Protein AF-A0A7R9TBQ2-F1 (afdb_monomer_lite)

Foldseek 3Di:
DDQKDKDDPDQQWIWIQGNVVRAIETFLDPQDDWQDFPPCVVVDTHDDPDNPSVVVLVVLLPHQAYEAADLTCSRLVLVVLLSNCVRNVPRYYDYDPNSVVSNVVND

Secondary structure (DSSP, 8-state):
--SEEEEEEETTEEEEEETTT--EEEES---SS-B-STT-TTT--B--SS--HHHHHHHHTT-SEEEES-SSTTTS-HHHHHHHHHHSTT--EEE-HHHHHHHHTT-

Organism: Micromonas pusilla (NCBI:txid38833)

InterPro domains:
  IPR036866 Ribonuclease Z/Hydroxyacylglutathione hydrolase-like [G3DSA:3.60.15.10] (4-107)
  IPR036866 Ribonuclease Z/Hydroxyacylglutathione hydrolase-like [SSF56281] (3-106)

Sequence (107 aa):
TGAMRYTYLGGNSWFAEMRVSNVRVLCDPWLVGDLTFFDMPALYVGRKALSESERWLDLARGADVILLSQGWEDHAHVPTLKALLKTIPDVPVVGSPAAADVARGLG

Radius of gyration: 13.57 Å; chains: 1; bounding box: 31×30×39 Å

pLDDT: mean 94.97, std 5.53, range [60.69, 98.69]

Structure (mmCIF, N/CA/C/O backbone):
data_AF-A0A7R9TBQ2-F1
#
_entry.id   AF-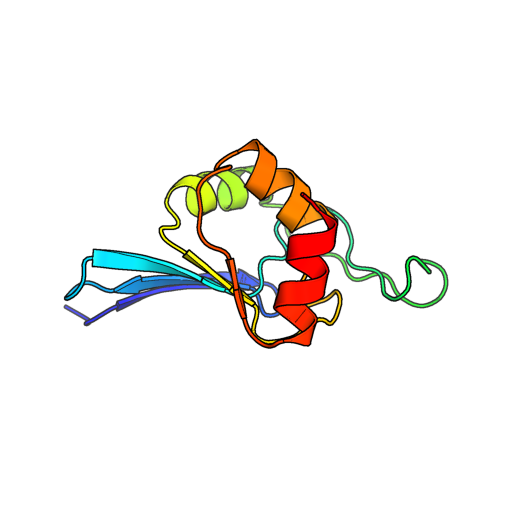A0A7R9TBQ2-F1
#
loop_
_atom_site.group_PDB
_atom_site.id
_atom_site.type_symbol
_atom_site.label_atom_id
_atom_site.label_alt_id
_atom_site.label_comp_id
_atom_site.label_asym_id
_atom_site.label_entity_id
_atom_site.label_seq_id
_atom_site.pdbx_PDB_ins_code
_atom_site.Cartn_x
_atom_site.Cartn_y
_atom_site.Cartn_z
_atom_site.occupancy
_atom_site.B_iso_or_equiv
_atom_site.auth_seq_id
_atom_site.auth_comp_id
_atom_site.auth_asym_id
_atom_site.auth_atom_id
_atom_site.pdbx_PDB_model_num
ATOM 1 N N . THR A 1 1 ? -9.366 15.869 21.784 1.00 60.69 1 THR A N 1
ATOM 2 C CA . THR A 1 1 ? -8.728 14.717 21.105 1.00 60.69 1 THR A CA 1
ATOM 3 C C . THR A 1 1 ? -9.335 14.587 19.714 1.00 60.69 1 THR A C 1
ATOM 5 O O . THR A 1 1 ? -10.529 14.810 19.582 1.00 60.69 1 THR A O 1
ATOM 8 N N . GLY A 1 2 ? -8.535 14.355 18.664 1.00 81.38 2 GLY A N 1
ATOM 9 C CA . GLY A 1 2 ? -9.023 14.337 17.270 1.00 81.38 2 GLY A CA 1
ATOM 10 C C . GLY A 1 2 ? -9.722 13.026 16.886 1.00 81.38 2 GLY A C 1
ATOM 11 O O . GLY A 1 2 ? -9.401 11.986 17.456 1.00 81.38 2 GLY A O 1
ATOM 12 N N . ALA A 1 3 ? -10.643 13.068 15.917 1.00 91.88 3 ALA A N 1
ATOM 13 C CA . ALA A 1 3 ? -11.452 11.921 15.469 1.00 91.88 3 ALA A CA 1
ATOM 14 C C . ALA A 1 3 ? -10.646 10.779 14.807 1.00 91.88 3 ALA A C 1
ATOM 16 O O . ALA A 1 3 ? -11.125 9.649 14.715 1.00 91.88 3 ALA A O 1
ATOM 17 N N . MET A 1 4 ? -9.415 11.061 14.377 1.00 95.44 4 MET A N 1
ATOM 18 C CA . MET A 1 4 ? -8.548 10.160 13.619 1.00 95.44 4 MET A CA 1
ATOM 19 C C . MET A 1 4 ? -7.091 10.318 14.079 1.00 95.44 4 MET A C 1
ATOM 21 O O . MET A 1 4 ? -6.676 11.417 14.456 1.00 95.44 4 MET A O 1
ATOM 25 N N . ARG A 1 5 ? -6.306 9.234 14.037 1.00 96.00 5 ARG A N 1
ATOM 26 C CA . ARG A 1 5 ? -4.833 9.294 14.002 1.00 96.00 5 ARG A CA 1
ATOM 27 C C . ARG A 1 5 ? -4.370 8.972 12.585 1.00 96.00 5 ARG A C 1
ATOM 29 O O . ARG A 1 5 ? -4.814 7.973 12.043 1.00 96.00 5 ARG A O 1
ATOM 36 N N . TYR A 1 6 ? -3.508 9.804 12.011 1.00 96.38 6 TYR A N 1
ATOM 37 C CA . TYR A 1 6 ? -2.981 9.643 10.655 1.00 96.38 6 TYR A CA 1
ATOM 38 C C . TYR A 1 6 ? -1.458 9.528 10.702 1.00 96.38 6 TYR A C 1
ATOM 40 O O . TYR A 1 6 ? -0.798 10.358 11.330 1.00 96.38 6 TYR A O 1
ATOM 48 N N . THR A 1 7 ? -0.916 8.524 10.022 1.00 96.00 7 THR A N 1
ATOM 49 C CA . THR A 1 7 ? 0.519 8.281 9.878 1.00 96.00 7 THR A CA 1
ATOM 50 C C . THR A 1 7 ? 0.865 8.310 8.395 1.00 96.00 7 THR A C 1
ATOM 52 O O . THR A 1 7 ? 0.402 7.466 7.630 1.00 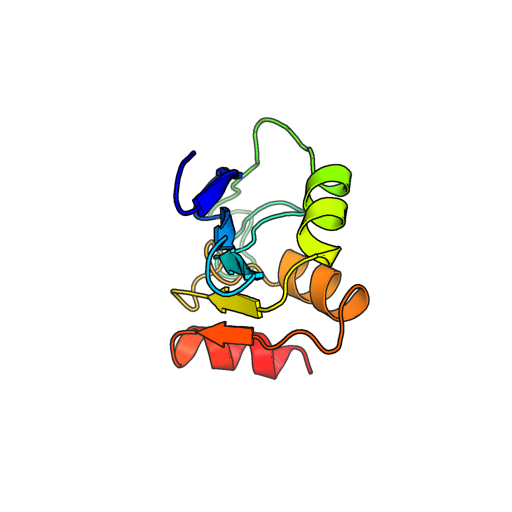96.00 7 THR A O 1
ATOM 55 N N . TYR A 1 8 ? 1.690 9.272 7.987 1.00 95.31 8 TYR A N 1
ATOM 56 C CA . TYR A 1 8 ? 2.219 9.332 6.627 1.00 95.31 8 TYR A CA 1
ATOM 57 C C . TYR A 1 8 ? 3.349 8.315 6.459 1.00 95.31 8 TYR A C 1
ATOM 59 O O . TYR A 1 8 ? 4.280 8.300 7.263 1.00 95.31 8 TYR A O 1
ATOM 67 N N . LEU A 1 9 ? 3.274 7.485 5.417 1.00 95.06 9 LEU A N 1
ATOM 68 C CA . LEU A 1 9 ? 4.259 6.436 5.140 1.00 95.06 9 LEU A CA 1
ATOM 69 C C . LEU A 1 9 ? 5.110 6.747 3.902 1.00 95.06 9 LEU A C 1
ATOM 71 O O . LEU A 1 9 ? 5.960 5.943 3.538 1.00 95.06 9 LEU A O 1
ATOM 75 N N . GLY A 1 10 ? 4.921 7.904 3.257 1.00 92.62 10 GLY A N 1
ATOM 76 C CA . GLY A 1 10 ? 5.673 8.329 2.072 1.00 92.62 10 GLY A CA 1
ATOM 77 C C . GLY A 1 10 ? 4.973 8.003 0.749 1.00 92.62 10 GLY A C 1
ATOM 78 O O . GLY A 1 10 ? 4.450 6.902 0.582 1.00 92.62 10 GLY A O 1
ATOM 79 N N . GLY A 1 11 ? 5.032 8.929 -0.213 1.00 93.00 11 GLY A N 1
ATOM 80 C CA . GLY A 1 11 ? 4.345 8.803 -1.503 1.00 93.00 11 GLY A CA 1
ATOM 81 C C . GLY A 1 11 ? 2.836 8.961 -1.329 1.00 93.00 11 GLY A C 1
ATOM 82 O O . GLY A 1 11 ? 2.392 9.865 -0.628 1.00 93.00 11 GLY A O 1
ATOM 83 N N . ASN A 1 12 ? 2.059 8.050 -1.910 1.00 96.25 12 ASN A N 1
ATOM 84 C CA . ASN A 1 12 ? 0.608 7.985 -1.703 1.00 96.25 12 ASN A CA 1
ATOM 85 C C . ASN A 1 12 ? 0.222 7.239 -0.410 1.00 96.25 12 ASN A C 1
ATOM 87 O O . ASN A 1 12 ? -0.943 7.236 -0.016 1.00 96.25 12 ASN A O 1
ATOM 91 N N . SER A 1 13 ? 1.194 6.623 0.273 1.00 97.25 13 SER A N 1
ATOM 92 C CA . SER A 1 13 ? 0.934 5.698 1.372 1.00 97.25 13 SER A CA 1
ATOM 93 C C . SER A 1 13 ? 0.636 6.390 2.699 1.00 97.25 13 SER A C 1
ATOM 95 O O . SER A 1 13 ? 1.410 7.229 3.180 1.00 97.25 13 SER A O 1
ATOM 97 N N . TRP A 1 14 ? -0.427 5.945 3.363 1.00 97.69 14 TRP A N 1
ATOM 98 C CA . TRP A 1 14 ? -0.757 6.368 4.722 1.00 97.69 14 TRP A CA 1
ATOM 99 C C . TRP A 1 14 ? -1.521 5.303 5.504 1.00 97.69 14 TRP A C 1
ATOM 101 O O . TRP A 1 14 ? -2.160 4.420 4.939 1.00 97.69 14 TRP A O 1
ATOM 111 N N . PHE A 1 15 ? -1.456 5.404 6.830 1.00 98.31 15 PHE A N 1
ATOM 112 C CA . PHE A 1 15 ? -2.211 4.574 7.763 1.00 98.31 15 PHE A CA 1
ATOM 113 C C . PHE A 1 15 ? -3.085 5.465 8.641 1.00 98.31 15 PHE A C 1
ATOM 115 O O . PHE A 1 15 ? -2.577 6.391 9.278 1.00 98.31 15 PHE A O 1
ATOM 122 N N . ALA A 1 16 ? -4.389 5.207 8.675 1.00 98.00 16 ALA A N 1
ATOM 123 C CA . ALA A 1 16 ? -5.330 5.978 9.476 1.00 98.00 16 ALA A CA 1
ATOM 124 C C . ALA A 1 16 ? -6.098 5.094 10.452 1.00 98.00 16 ALA A C 1
ATOM 126 O O . ALA A 1 16 ? -6.583 4.026 10.098 1.00 98.00 16 ALA A O 1
ATOM 127 N N . GLU A 1 17 ? -6.263 5.585 11.673 1.00 97.75 17 GLU A N 1
ATOM 128 C CA . GLU A 1 17 ? -6.993 4.905 12.736 1.00 97.75 17 GLU A CA 1
ATOM 129 C C . GLU A 1 17 ? -8.181 5.762 13.143 1.00 97.75 17 GLU A C 1
ATOM 131 O O . GLU A 1 17 ? -8.034 6.833 13.750 1.00 97.75 17 GLU A O 1
ATOM 136 N N . MET A 1 18 ? -9.364 5.284 12.774 1.00 96.62 18 MET A N 1
ATOM 137 C CA . MET A 1 18 ? -10.635 5.957 12.987 1.00 96.62 18 MET A CA 1
ATOM 138 C C . MET A 1 18 ? -11.107 5.675 14.412 1.00 96.62 18 MET A C 1
ATOM 140 O O . MET A 1 18 ? -11.437 4.541 14.746 1.00 96.62 18 MET A O 1
ATOM 144 N N . ARG A 1 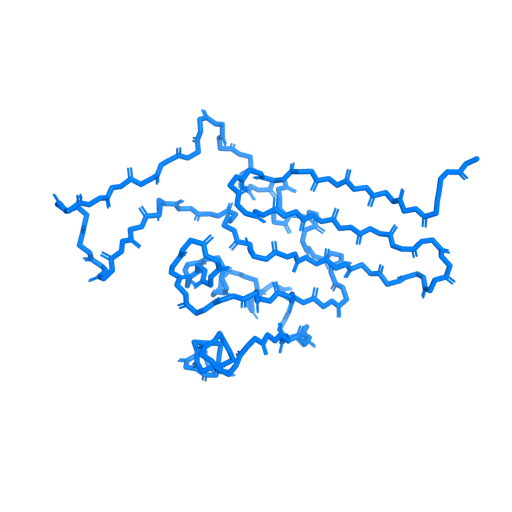19 ? -11.167 6.692 15.280 1.00 93.56 19 ARG A N 1
ATOM 145 C CA . ARG A 1 19 ? -11.451 6.469 16.713 1.00 93.56 19 ARG A CA 1
ATOM 146 C C . ARG A 1 19 ? -12.899 6.102 17.021 1.00 93.56 19 ARG A C 1
ATOM 148 O O . ARG A 1 19 ? -13.160 5.532 18.070 1.00 93.56 19 ARG A O 1
ATOM 155 N N . VAL A 1 20 ? -13.835 6.476 16.150 1.00 94.12 20 VAL A N 1
ATOM 156 C CA . VAL A 1 20 ? -15.271 6.235 16.368 1.00 94.12 20 VAL A CA 1
ATOM 157 C C . VAL A 1 20 ? -15.650 4.806 15.982 1.00 94.12 20 VAL A C 1
ATOM 159 O O . VAL A 1 20 ? -16.359 4.141 16.726 1.00 94.12 20 VAL A O 1
ATOM 162 N N . SER A 1 21 ? -15.167 4.326 14.834 1.00 95.00 21 SER A N 1
ATOM 163 C CA . SER A 1 21 ? -15.458 2.978 14.332 1.00 95.00 21 SER A CA 1
ATOM 164 C C . SER A 1 21 ? -14.419 1.933 14.739 1.00 95.00 21 SER A C 1
ATOM 166 O O . SER A 1 21 ? -14.667 0.746 14.562 1.00 95.00 21 SER A O 1
ATOM 168 N N . ASN A 1 22 ? -13.262 2.360 15.257 1.00 95.25 22 ASN A N 1
ATOM 169 C CA . ASN A 1 22 ? -12.072 1.536 15.493 1.00 95.25 22 ASN A CA 1
ATOM 170 C C . ASN A 1 22 ? -11.486 0.881 14.230 1.00 95.25 22 ASN A C 1
ATOM 172 O O . ASN A 1 22 ? -10.677 -0.031 14.345 1.00 95.25 22 ASN A O 1
ATOM 176 N N . VAL A 1 23 ? -11.855 1.358 13.037 1.00 97.69 23 VAL A N 1
ATOM 177 C CA . VAL A 1 23 ? -11.321 0.846 11.766 1.00 97.69 23 VAL A CA 1
ATOM 178 C C . VAL A 1 23 ? -9.947 1.447 11.485 1.00 97.69 23 VAL A C 1
ATOM 180 O O . VAL A 1 23 ? -9.755 2.665 11.576 1.00 97.69 23 VAL A O 1
ATOM 183 N N . ARG A 1 24 ? -9.006 0.589 11.094 1.00 98.44 24 ARG A N 1
ATOM 184 C CA . ARG A 1 24 ? -7.635 0.935 10.716 1.00 98.44 24 ARG A CA 1
ATOM 185 C C . ARG A 1 24 ? -7.443 0.706 9.221 1.00 98.44 24 ARG A C 1
ATOM 187 O O . ARG A 1 24 ? -7.524 -0.422 8.740 1.00 98.44 24 ARG A O 1
ATOM 194 N N . VAL A 1 25 ? -7.208 1.787 8.487 1.00 98.62 25 VAL A N 1
ATOM 195 C CA . VAL A 1 25 ? -7.107 1.796 7.023 1.00 98.62 25 VAL A CA 1
ATOM 196 C C . VAL A 1 25 ? -5.650 1.967 6.620 1.00 98.62 25 VAL A C 1
ATOM 198 O O . VAL A 1 25 ? -5.027 2.960 6.998 1.00 98.62 25 VAL A O 1
ATOM 201 N N . LEU A 1 26 ? -5.129 1.036 5.822 1.00 98.69 26 LEU A N 1
ATOM 202 C CA . LEU A 1 26 ? -3.856 1.187 5.121 1.00 98.69 26 LEU A CA 1
ATOM 203 C C . LEU A 1 26 ? -4.134 1.565 3.666 1.00 98.69 26 LEU A C 1
ATOM 205 O O . LEU A 1 26 ? -4.674 0.758 2.918 1.00 98.69 26 LEU A O 1
ATOM 209 N N . CYS A 1 27 ? -3.772 2.776 3.261 1.00 98.62 27 CYS A N 1
ATOM 210 C CA . CYS A 1 27 ? -4.030 3.278 1.916 1.00 98.62 27 CYS A CA 1
ATOM 211 C C . CYS A 1 27 ? -2.772 3.241 1.049 1.00 98.62 27 CYS A C 1
ATOM 213 O O . CYS A 1 27 ? -1.700 3.627 1.521 1.00 98.62 27 CYS A O 1
ATOM 215 N N . ASP A 1 28 ? -2.934 2.811 -0.206 1.00 98.56 28 ASP A N 1
ATOM 216 C CA . ASP A 1 28 ? -1.943 2.846 -1.290 1.00 98.56 28 ASP A CA 1
ATOM 217 C C . ASP A 1 28 ? -0.515 2.465 -0.845 1.00 98.56 28 ASP A C 1
ATOM 219 O O . ASP A 1 28 ? 0.407 3.287 -0.908 1.00 98.56 28 ASP A O 1
ATOM 223 N N . PRO A 1 29 ? -0.302 1.254 -0.294 1.00 97.62 29 PRO A N 1
ATOM 224 C CA . PRO A 1 29 ? 0.926 0.928 0.415 1.00 97.62 29 PRO A CA 1
ATOM 225 C C . PRO A 1 29 ? 2.112 0.651 -0.529 1.00 97.62 29 PRO A C 1
ATOM 227 O O . PRO A 1 29 ? 2.179 -0.369 -1.211 1.00 97.62 29 PRO A O 1
ATOM 230 N N . TRP A 1 30 ? 3.140 1.496 -0.456 1.00 97.12 30 TRP A N 1
ATOM 231 C CA . TRP A 1 30 ? 4.490 1.257 -0.972 1.00 97.12 30 TRP A CA 1
ATOM 232 C C . TRP A 1 30 ? 5.450 1.138 0.218 1.00 97.12 30 TRP A C 1
ATOM 234 O O . TRP A 1 30 ? 6.018 2.127 0.670 1.00 97.12 30 TRP A O 1
ATOM 244 N N . LEU A 1 31 ? 5.570 -0.053 0.812 1.00 95.75 31 LEU A N 1
ATOM 245 C CA . LEU A 1 31 ? 6.274 -0.236 2.095 1.00 95.75 31 LEU A CA 1
ATOM 246 C C . LEU A 1 31 ? 7.624 -0.938 1.960 1.00 95.75 31 LEU A C 1
ATOM 248 O O . LEU A 1 31 ? 8.417 -0.900 2.893 1.00 95.75 31 LEU A O 1
ATOM 252 N N . VAL A 1 32 ? 7.870 -1.590 0.827 1.00 95.44 32 VAL A N 1
ATOM 253 C CA . VAL A 1 32 ? 9.092 -2.349 0.553 1.00 95.44 32 VAL A CA 1
ATOM 254 C C . VAL A 1 32 ? 9.531 -2.114 -0.881 1.00 95.44 32 VAL A C 1
ATOM 256 O O . VAL A 1 32 ? 8.692 -1.862 -1.744 1.00 95.44 32 VAL A O 1
ATOM 259 N N . GLY A 1 33 ? 10.826 -2.295 -1.131 1.00 94.31 33 GLY A N 1
ATOM 260 C CA . GLY A 1 33 ? 11.395 -2.307 -2.476 1.00 94.31 33 GLY A CA 1
ATOM 261 C C . GLY A 1 33 ? 11.345 -0.962 -3.204 1.00 94.31 33 GLY A C 1
ATOM 262 O O . GLY A 1 33 ? 10.771 0.022 -2.733 1.00 94.31 33 GLY A O 1
ATOM 263 N N . ASP A 1 34 ? 11.974 -0.947 -4.372 1.00 95.69 34 ASP A N 1
ATOM 264 C CA . ASP A 1 34 ? 11.950 0.187 -5.288 1.00 95.69 34 ASP A CA 1
ATOM 265 C C . ASP A 1 34 ? 10.623 0.213 -6.060 1.00 95.69 34 ASP A C 1
ATOM 267 O O . ASP A 1 34 ? 10.082 -0.836 -6.409 1.00 95.69 34 ASP A O 1
ATOM 271 N N . LEU A 1 35 ? 10.133 1.413 -6.363 1.00 96.50 35 LEU A N 1
ATOM 272 C CA . LEU A 1 35 ? 8.989 1.614 -7.248 1.00 96.50 35 LEU A CA 1
ATOM 273 C C . LEU A 1 35 ? 9.477 1.660 -8.695 1.00 96.50 35 LEU A C 1
ATOM 275 O O . LEU A 1 35 ? 10.310 2.496 -9.045 1.00 96.50 35 LEU A O 1
ATOM 279 N N . THR A 1 36 ? 8.913 0.813 -9.546 1.00 97.44 36 THR A N 1
ATOM 280 C CA . THR A 1 36 ? 9.105 0.858 -11.000 1.00 97.44 36 THR A CA 1
ATOM 281 C C . THR A 1 36 ? 7.745 0.823 -11.687 1.00 97.44 36 THR A C 1
ATOM 283 O O . THR A 1 36 ? 6.772 0.349 -11.104 1.00 97.44 36 THR A O 1
ATOM 286 N N . PHE A 1 37 ? 7.679 1.329 -12.916 1.00 96.25 37 PHE A N 1
ATOM 287 C CA . PHE A 1 37 ? 6.490 1.236 -13.764 1.00 96.25 37 PHE A CA 1
ATOM 288 C C . PHE A 1 37 ? 6.750 0.237 -14.889 1.00 96.25 37 PHE A C 1
ATOM 290 O O . PHE A 1 37 ? 7.852 0.218 -15.446 1.00 96.25 37 PHE A O 1
ATOM 297 N N . PHE A 1 38 ? 5.752 -0.587 -15.215 1.00 95.00 38 PHE A N 1
ATOM 298 C CA . PHE A 1 38 ? 5.810 -1.621 -16.256 1.00 95.00 38 PHE A CA 1
ATOM 299 C C . PHE A 1 38 ? 6.942 -2.650 -16.086 1.00 95.00 38 PHE A C 1
ATOM 301 O O . PHE A 1 38 ? 7.358 -3.264 -17.067 1.00 95.00 38 PHE A O 1
ATOM 308 N N . ASP A 1 39 ? 7.469 -2.812 -14.867 1.00 92.25 39 ASP A N 1
ATOM 309 C CA . ASP A 1 39 ? 8.675 -3.608 -14.578 1.00 92.25 39 ASP A CA 1
ATOM 310 C C . ASP A 1 39 ? 9.914 -3.148 -15.387 1.00 92.25 39 ASP A C 1
ATOM 312 O O . ASP A 1 39 ? 10.789 -3.929 -15.757 1.00 92.25 39 ASP A O 1
ATOM 316 N N . MET A 1 40 ? 9.993 -1.844 -15.697 1.00 96.88 40 MET A N 1
ATOM 317 C CA . MET A 1 40 ? 11.075 -1.238 -16.480 1.00 96.88 40 MET A CA 1
ATOM 318 C C . MET A 1 40 ? 11.929 -0.287 -15.624 1.00 96.88 40 MET A C 1
ATOM 320 O O . MET A 1 40 ? 11.749 0.933 -15.684 1.00 96.88 40 MET A O 1
ATOM 324 N N . PRO A 1 41 ? 12.932 -0.782 -14.873 1.00 95.31 41 PRO A N 1
ATOM 325 C CA . PRO A 1 41 ? 13.803 0.077 -14.064 1.00 95.31 41 PRO A CA 1
ATOM 326 C C . PRO A 1 41 ? 14.643 1.055 -14.901 1.00 95.31 41 PRO A C 1
ATOM 328 O O . PRO A 1 41 ? 15.078 2.085 -14.398 1.00 95.31 41 PRO A O 1
ATOM 331 N N . ALA A 1 42 ? 14.865 0.772 -16.188 1.00 96.50 42 ALA A N 1
ATOM 332 C CA . ALA A 1 42 ? 15.531 1.709 -17.093 1.00 96.50 42 ALA A CA 1
ATOM 333 C C . ALA A 1 42 ? 14.687 2.965 -17.391 1.00 96.50 42 ALA A C 1
ATOM 335 O O . ALA A 1 42 ? 15.245 3.992 -17.769 1.00 96.50 42 ALA A O 1
ATOM 336 N N . LEU A 1 43 ? 13.360 2.885 -17.231 1.00 96.56 43 LEU A N 1
ATOM 337 C CA . LEU A 1 43 ? 12.439 3.999 -17.450 1.00 96.56 43 LEU A CA 1
ATOM 338 C C . LEU A 1 43 ? 12.328 4.879 -16.201 1.00 96.56 43 LEU A C 1
ATOM 340 O O . LEU A 1 43 ? 12.465 6.098 -16.283 1.00 96.56 43 LEU A O 1
ATOM 344 N N . TYR A 1 44 ? 12.059 4.264 -15.050 1.00 97.06 44 TYR A N 1
ATOM 345 C CA . TYR A 1 44 ? 11.864 4.975 -13.793 1.00 97.06 44 TYR A CA 1
ATOM 346 C C . TYR A 1 44 ? 12.179 4.076 -12.600 1.00 97.06 44 TYR A C 1
ATOM 348 O O . TYR A 1 44 ? 11.740 2.926 -12.551 1.00 97.06 44 TYR A O 1
ATOM 356 N N . VAL A 1 45 ? 12.877 4.640 -11.609 1.00 97.31 45 VAL A N 1
ATOM 357 C CA . VAL A 1 45 ? 13.040 4.024 -10.291 1.00 97.31 45 VAL A CA 1
ATOM 358 C C . VAL A 1 45 ? 12.789 5.056 -9.200 1.00 97.31 45 VAL A C 1
ATOM 360 O O . VAL A 1 45 ? 13.587 5.971 -8.992 1.00 97.31 45 VAL A O 1
ATOM 363 N N . GLY A 1 46 ? 11.689 4.881 -8.477 1.00 95.50 46 GLY A N 1
ATOM 364 C CA . GLY A 1 46 ? 11.399 5.599 -7.248 1.00 95.50 46 GLY A CA 1
ATOM 365 C C . GLY A 1 46 ? 12.046 4.888 -6.066 1.00 95.50 46 GLY A C 1
ATOM 366 O O . GLY A 1 46 ? 11.927 3.673 -5.921 1.00 95.50 46 GLY A O 1
ATOM 367 N N . ARG A 1 47 ? 12.706 5.649 -5.189 1.00 94.50 47 ARG A N 1
ATOM 368 C CA . ARG A 1 47 ? 13.257 5.144 -3.925 1.00 94.50 47 ARG A CA 1
ATOM 369 C C . ARG A 1 47 ? 12.823 6.030 -2.781 1.00 94.50 47 ARG A C 1
ATOM 371 O O . ARG A 1 47 ? 12.858 7.256 -2.891 1.00 94.50 47 ARG A O 1
ATOM 378 N N . LYS A 1 48 ? 12.452 5.418 -1.661 1.00 90.00 48 LYS A N 1
ATOM 379 C CA . LYS A 1 48 ? 12.192 6.170 -0.436 1.00 90.00 48 LYS A CA 1
ATOM 380 C C . LYS A 1 48 ? 13.521 6.595 0.179 1.00 90.00 48 LYS A C 1
ATOM 382 O O . LYS A 1 48 ? 14.430 5.785 0.323 1.00 90.00 48 LYS A O 1
ATOM 387 N N . ALA A 1 49 ? 13.625 7.879 0.525 1.00 84.06 49 ALA A N 1
ATOM 388 C CA . ALA A 1 49 ? 14.848 8.463 1.082 1.00 84.06 49 ALA A CA 1
ATOM 389 C C . ALA A 1 49 ? 15.265 7.808 2.411 1.00 84.06 49 ALA A C 1
ATOM 391 O O . ALA A 1 49 ? 16.449 7.747 2.727 1.00 84.06 49 ALA A O 1
ATOM 392 N N . LEU A 1 50 ? 14.289 7.301 3.167 1.00 79.00 50 LEU A N 1
ATOM 393 C CA . LEU A 1 50 ? 14.492 6.505 4.369 1.00 79.00 50 LEU A CA 1
ATOM 394 C C . LEU A 1 50 ? 13.816 5.149 4.167 1.00 79.00 50 LEU A C 1
ATOM 396 O O . LEU A 1 50 ? 12.627 5.089 3.844 1.00 79.00 50 LEU A O 1
ATOM 400 N N . SER A 1 51 ? 14.574 4.068 4.355 1.00 70.88 51 SER A N 1
ATOM 401 C CA . SER A 1 51 ? 14.015 2.717 4.395 1.00 70.88 51 SER A CA 1
ATOM 402 C C . SER A 1 51 ? 13.603 2.399 5.829 1.00 70.88 51 SER A C 1
ATOM 404 O O . SER A 1 51 ? 14.428 2.015 6.651 1.00 70.88 51 SER A O 1
ATOM 406 N N . GLU A 1 52 ? 12.317 2.567 6.126 1.00 85.12 52 GLU A N 1
ATOM 407 C CA . GLU A 1 52 ? 11.688 2.120 7.378 1.00 85.12 52 GLU A CA 1
ATOM 408 C C . GLU A 1 52 ? 10.786 0.899 7.134 1.00 85.12 52 GLU A C 1
ATOM 410 O O . GLU A 1 52 ? 9.785 0.692 7.818 1.00 85.12 52 GLU A O 1
ATOM 415 N N . SER A 1 53 ? 11.139 0.089 6.131 1.00 84.12 53 SER A N 1
ATOM 416 C CA . SER A 1 53 ? 10.295 -0.985 5.597 1.00 84.12 53 SER A CA 1
ATOM 417 C C . SER A 1 53 ? 9.805 -1.957 6.678 1.00 84.12 53 SER A C 1
ATOM 419 O O . SER A 1 53 ? 8.622 -2.280 6.725 1.00 84.12 53 SER A O 1
ATOM 421 N N . GLU A 1 54 ? 10.683 -2.380 7.595 1.00 88.31 54 GLU A N 1
ATOM 422 C CA . GLU A 1 54 ? 10.319 -3.284 8.697 1.00 88.31 54 GLU A CA 1
ATOM 423 C C . GLU A 1 54 ? 9.305 -2.649 9.656 1.00 88.31 54 GLU A C 1
ATOM 425 O O . GLU A 1 54 ? 8.288 -3.259 9.979 1.00 88.31 54 GLU A O 1
ATOM 430 N N . ARG A 1 55 ? 9.540 -1.393 10.056 1.00 92.75 55 ARG A N 1
ATOM 431 C CA . ARG A 1 55 ? 8.648 -0.635 10.942 1.00 92.75 55 ARG A CA 1
ATOM 432 C C . ARG A 1 55 ? 7.282 -0.404 10.299 1.00 92.75 55 ARG A C 1
ATOM 434 O O . ARG A 1 55 ? 6.259 -0.489 10.974 1.00 92.75 55 ARG A O 1
ATOM 441 N N . TRP A 1 56 ? 7.245 -0.083 9.008 1.00 93.62 56 TRP A N 1
ATOM 442 C CA . TRP A 1 56 ? 5.985 0.135 8.303 1.00 93.62 56 TRP A CA 1
ATOM 443 C C . TRP A 1 56 ? 5.212 -1.159 8.077 1.00 93.62 56 TRP A C 1
ATOM 445 O O . TRP A 1 56 ? 3.990 -1.150 8.209 1.00 93.62 56 TRP A O 1
ATOM 455 N N . LEU A 1 57 ? 5.897 -2.266 7.782 1.00 93.31 57 LEU A N 1
ATOM 456 C CA . LEU A 1 57 ? 5.261 -3.581 7.724 1.00 93.31 57 LEU A CA 1
ATOM 457 C C . LEU A 1 57 ? 4.696 -3.990 9.086 1.00 93.31 57 LEU A C 1
ATOM 459 O O . LEU A 1 57 ? 3.599 -4.536 9.132 1.00 93.31 57 LEU A O 1
ATOM 463 N N . ASP A 1 58 ? 5.400 -3.704 10.184 1.00 95.00 58 ASP A N 1
ATOM 464 C CA . ASP A 1 58 ? 4.896 -3.962 11.535 1.00 95.00 58 ASP A CA 1
ATOM 465 C C . ASP A 1 58 ? 3.620 -3.161 11.833 1.00 95.00 58 ASP A C 1
ATOM 467 O O . ASP A 1 58 ? 2.612 -3.736 12.239 1.00 95.00 58 ASP A O 1
ATOM 471 N N . LEU A 1 59 ? 3.602 -1.862 11.504 1.00 95.62 59 LEU A N 1
ATOM 472 C CA . LEU A 1 59 ? 2.390 -1.041 11.595 1.00 95.62 59 LEU A CA 1
ATOM 473 C C . LEU A 1 59 ? 1.249 -1.607 10.731 1.00 95.62 59 LEU A C 1
ATOM 475 O O . LEU A 1 59 ? 0.103 -1.679 11.179 1.00 95.62 59 LEU A O 1
ATOM 479 N N . ALA A 1 60 ? 1.561 -2.034 9.505 1.00 95.81 60 ALA A N 1
ATOM 480 C CA . ALA A 1 60 ? 0.588 -2.560 8.555 1.00 95.81 60 ALA A CA 1
ATOM 481 C C . ALA A 1 60 ? -0.092 -3.856 9.026 1.00 95.81 60 ALA A C 1
ATOM 483 O O . ALA A 1 60 ? -1.224 -4.105 8.621 1.00 95.81 60 ALA A O 1
ATOM 484 N N . ARG A 1 61 ? 0.522 -4.638 9.932 1.00 96.31 61 ARG A N 1
ATOM 485 C CA . ARG A 1 61 ? -0.114 -5.823 10.552 1.00 96.31 61 ARG A CA 1
ATOM 486 C C . ARG A 1 61 ? -1.410 -5.490 11.285 1.00 96.31 61 ARG A C 1
ATOM 488 O O . ARG A 1 61 ? -2.247 -6.365 11.472 1.00 96.31 61 ARG A O 1
ATOM 495 N N . GLY A 1 62 ? -1.560 -4.244 11.729 1.00 96.88 62 GLY A N 1
ATOM 496 C CA . GLY A 1 62 ? -2.763 -3.764 12.393 1.00 96.88 62 GLY A CA 1
ATOM 497 C C . GLY A 1 62 ? -3.861 -3.283 11.445 1.00 96.88 62 GLY A C 1
ATOM 498 O O . GLY A 1 62 ? -4.846 -2.753 11.945 1.00 96.88 62 GLY A O 1
ATOM 499 N N . ALA A 1 63 ? -3.698 -3.375 10.122 1.00 98.25 63 ALA A N 1
ATOM 500 C CA . ALA A 1 63 ? -4.713 -2.924 9.175 1.00 98.25 63 ALA A CA 1
ATOM 501 C C . ALA A 1 63 ? -5.951 -3.830 9.215 1.00 98.25 63 ALA A C 1
ATOM 503 O O . ALA A 1 63 ? -5.838 -5.050 9.128 1.00 98.25 63 ALA A O 1
ATOM 504 N N . ASP A 1 64 ? -7.131 -3.217 9.282 1.00 98.38 64 ASP A N 1
ATOM 505 C CA . ASP A 1 64 ? -8.409 -3.917 9.122 1.00 98.38 64 ASP A CA 1
ATOM 506 C C . ASP A 1 64 ? -8.842 -3.949 7.645 1.00 98.38 64 ASP A C 1
ATOM 508 O O . ASP A 1 64 ? -9.680 -4.757 7.257 1.00 98.38 64 ASP A O 1
ATOM 512 N N . VAL A 1 65 ? -8.287 -3.058 6.815 1.00 98.38 65 VAL A N 1
ATOM 513 C CA . VAL A 1 65 ? -8.530 -2.984 5.370 1.00 98.38 65 VAL A CA 1
ATOM 514 C C . VAL A 1 65 ? -7.342 -2.342 4.654 1.00 98.38 65 VAL A C 1
ATOM 516 O O . VAL A 1 65 ? -6.756 -1.369 5.144 1.00 98.38 65 VAL A O 1
ATOM 519 N N . ILE A 1 66 ?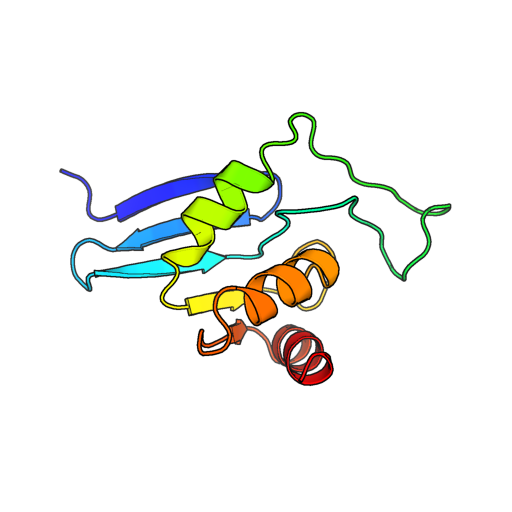 -7.018 -2.862 3.470 1.00 98.56 66 ILE A N 1
ATOM 520 C CA . ILE A 1 66 ? -6.129 -2.203 2.510 1.00 98.56 66 ILE A CA 1
ATOM 521 C C . ILE A 1 66 ? -7.000 -1.470 1.488 1.00 98.56 66 ILE A C 1
ATOM 523 O O . ILE A 1 66 ? -7.806 -2.091 0.797 1.00 98.56 66 ILE A O 1
ATOM 527 N N . LEU A 1 67 ? -6.840 -0.153 1.393 1.00 98.69 67 LEU A N 1
ATOM 528 C CA . LEU A 1 67 ? -7.515 0.697 0.419 1.00 98.69 67 LEU A CA 1
ATOM 529 C C . LEU A 1 67 ? -6.561 1.016 -0.735 1.00 98.69 67 LEU A C 1
ATOM 531 O O . LEU A 1 67 ? -5.508 1.604 -0.509 1.00 98.69 67 LEU A O 1
ATOM 535 N N . LEU A 1 68 ? -6.943 0.665 -1.961 1.00 98.69 68 LEU A N 1
ATOM 536 C CA . LEU A 1 68 ? -6.205 1.005 -3.175 1.00 98.69 68 LEU A CA 1
ATOM 537 C C . LEU A 1 68 ? -7.016 1.983 -4.025 1.00 98.69 68 LEU A C 1
ATOM 539 O O . LEU A 1 68 ? -8.045 1.628 -4.605 1.00 98.69 68 LEU A O 1
ATOM 543 N N . SER A 1 69 ? -6.572 3.231 -4.111 1.00 98.25 69 SER A N 1
ATOM 544 C CA . SER A 1 69 ? -7.283 4.256 -4.874 1.00 98.25 69 SER A CA 1
ATOM 545 C C . SER A 1 69 ? -7.194 4.003 -6.387 1.00 98.25 69 SER A C 1
ATOM 547 O O . SER A 1 69 ? -8.183 4.182 -7.103 1.00 98.25 69 SER A O 1
ATOM 549 N N . GLN A 1 70 ? -6.052 3.505 -6.879 1.00 98.12 70 GLN A N 1
ATOM 550 C CA . GLN A 1 70 ? -5.768 3.287 -8.304 1.00 98.12 70 GLN A CA 1
ATOM 551 C C . GLN A 1 70 ? -4.990 1.988 -8.555 1.00 98.12 70 GLN A C 1
ATOM 553 O O . GLN A 1 70 ? -4.360 1.447 -7.652 1.00 98.12 70 GLN A O 1
ATOM 558 N N . GLY A 1 71 ? -5.037 1.493 -9.797 1.00 97.88 71 GLY A N 1
ATOM 559 C CA . GLY A 1 71 ? -4.316 0.285 -10.229 1.00 97.88 71 GLY A CA 1
ATOM 560 C C . GLY A 1 71 ? -2.877 0.517 -10.704 1.00 97.88 71 GLY A C 1
ATOM 561 O O . GLY A 1 71 ? -2.239 -0.434 -11.136 1.00 97.88 71 GLY A O 1
ATOM 562 N N . TRP A 1 72 ? -2.380 1.756 -10.652 1.00 98.00 72 TRP A N 1
ATOM 563 C CA . TRP A 1 72 ? -1.000 2.097 -11.014 1.00 98.00 72 TRP A CA 1
ATOM 564 C C . TRP A 1 72 ? -0.012 1.673 -9.926 1.00 98.00 72 TRP A C 1
ATOM 566 O O . TRP A 1 72 ? -0.366 1.605 -8.750 1.00 98.00 72 TRP A O 1
ATOM 576 N N . GLU A 1 73 ? 1.231 1.393 -10.306 1.00 97.69 73 GLU A N 1
ATOM 577 C CA . GLU A 1 73 ? 2.248 0.768 -9.455 1.00 97.69 73 GLU A CA 1
ATOM 578 C C . GLU A 1 73 ? 2.636 1.601 -8.221 1.00 97.69 73 GLU A C 1
ATOM 580 O O . GLU A 1 73 ? 3.059 1.037 -7.211 1.00 97.69 73 GLU A O 1
ATOM 585 N N . ASP A 1 74 ? 2.450 2.921 -8.258 1.00 96.62 74 ASP A N 1
ATOM 586 C CA . ASP A 1 74 ? 2.680 3.839 -7.135 1.00 96.62 74 ASP A CA 1
ATOM 587 C C . ASP A 1 74 ? 1.509 3.912 -6.135 1.00 96.62 74 ASP A C 1
ATOM 589 O O . ASP A 1 74 ? 1.617 4.568 -5.094 1.00 96.62 74 ASP A O 1
ATOM 593 N N . HIS A 1 75 ? 0.410 3.214 -6.432 1.00 98.38 75 HIS A N 1
ATOM 594 C CA . HIS A 1 75 ? -0.747 3.021 -5.557 1.00 98.38 75 HIS A CA 1
ATOM 595 C C . HIS A 1 75 ? -0.936 1.537 -5.192 1.00 98.38 75 HIS A C 1
ATOM 597 O O . HIS A 1 75 ? -1.044 1.184 -4.018 1.00 98.38 75 HIS A O 1
ATOM 603 N N . ALA A 1 76 ? -0.905 0.651 -6.189 1.00 98.19 76 ALA A N 1
ATOM 604 C CA . ALA A 1 76 ? -1.053 -0.797 -6.071 1.00 98.19 76 ALA A CA 1
ATOM 605 C C . ALA A 1 76 ? 0.304 -1.515 -6.194 1.00 98.19 76 ALA A C 1
ATOM 607 O O . ALA A 1 76 ? 0.506 -2.379 -7.049 1.00 98.19 76 ALA A O 1
ATOM 608 N N . HIS A 1 77 ? 1.258 -1.156 -5.331 1.00 97.94 77 HIS A N 1
ATOM 609 C CA . HIS A 1 77 ? 2.629 -1.659 -5.415 1.00 97.94 77 HIS A CA 1
ATOM 610 C C . HIS A 1 77 ? 2.713 -3.173 -5.151 1.00 97.94 77 HIS A C 1
ATOM 612 O O . HIS A 1 77 ? 2.690 -3.632 -4.003 1.00 97.94 77 HIS A O 1
ATOM 618 N N . VAL A 1 78 ? 2.858 -3.965 -6.217 1.00 97.88 78 VAL A N 1
ATOM 619 C CA . VAL A 1 78 ? 2.830 -5.438 -6.175 1.00 97.88 78 VAL A CA 1
ATOM 620 C C . VAL A 1 78 ? 3.815 -6.051 -5.166 1.00 97.88 78 VAL A C 1
ATOM 622 O O . VAL A 1 78 ? 3.392 -6.934 -4.415 1.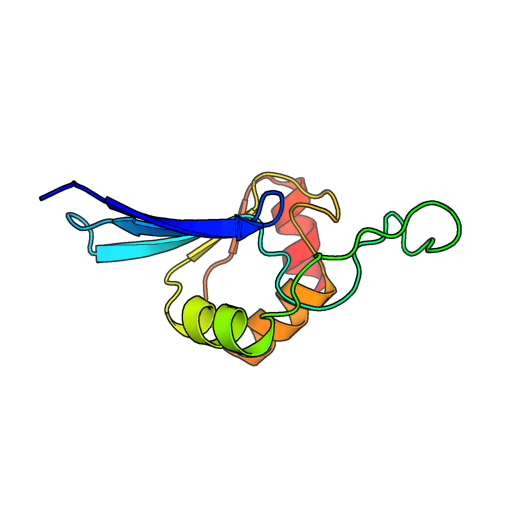00 97.88 78 VAL A O 1
ATOM 625 N N . PRO A 1 79 ? 5.092 -5.621 -5.070 1.00 97.12 79 PRO A N 1
ATOM 626 C CA . PRO A 1 79 ? 6.002 -6.138 -4.046 1.00 97.12 79 PRO A CA 1
ATOM 627 C C . PRO A 1 79 ? 5.478 -5.943 -2.617 1.00 97.12 79 PRO A C 1
ATOM 629 O O . PRO A 1 79 ? 5.582 -6.854 -1.794 1.00 97.12 79 PRO A O 1
ATOM 632 N N . THR A 1 80 ? 4.859 -4.792 -2.332 1.00 97.38 80 THR A N 1
ATOM 633 C CA . THR A 1 80 ? 4.236 -4.536 -1.029 1.00 97.38 80 THR A CA 1
ATOM 634 C C . THR A 1 80 ? 3.027 -5.428 -0.808 1.00 97.38 80 THR A C 1
ATOM 636 O O . THR A 1 80 ? 2.926 -6.052 0.245 1.00 97.38 80 THR A O 1
ATOM 639 N N . LEU A 1 81 ? 2.124 -5.518 -1.787 1.00 97.75 81 LEU A N 1
ATOM 640 C CA . LEU A 1 81 ? 0.914 -6.331 -1.669 1.00 97.75 81 LEU A CA 1
ATOM 641 C C . LEU A 1 81 ? 1.258 -7.803 -1.423 1.00 97.75 81 LEU A C 1
ATOM 643 O O . LEU A 1 81 ? 0.703 -8.410 -0.514 1.00 97.75 81 LEU A O 1
ATOM 647 N N . LYS A 1 82 ? 2.253 -8.354 -2.128 1.00 97.12 82 LYS A N 1
ATOM 648 C CA . LYS A 1 82 ? 2.756 -9.715 -1.875 1.00 97.12 82 LYS A CA 1
ATOM 649 C C . LYS A 1 82 ? 3.291 -9.888 -0.451 1.00 97.12 82 LYS A C 1
ATOM 651 O O . LYS A 1 82 ? 3.024 -10.909 0.180 1.00 97.12 82 LYS A O 1
ATOM 656 N N . ALA A 1 83 ? 4.043 -8.915 0.068 1.00 96.00 83 ALA A N 1
ATOM 657 C CA . ALA A 1 83 ? 4.553 -8.966 1.438 1.00 96.00 83 ALA A CA 1
ATOM 658 C C . ALA A 1 83 ? 3.418 -8.903 2.475 1.00 96.00 83 ALA A C 1
ATOM 660 O O . ALA A 1 83 ? 3.433 -9.658 3.451 1.00 96.00 83 ALA A O 1
ATOM 661 N N . LEU A 1 84 ? 2.415 -8.051 2.245 1.00 96.44 84 LEU A N 1
ATOM 662 C CA . LEU A 1 84 ? 1.250 -7.905 3.115 1.00 96.44 84 LEU A CA 1
ATOM 663 C C . LEU A 1 84 ? 0.364 -9.149 3.097 1.00 96.44 84 LEU A C 1
ATOM 665 O O . LEU A 1 84 ? 0.078 -9.668 4.166 1.00 96.44 84 LEU A O 1
ATOM 669 N N . LEU A 1 85 ? 0.018 -9.697 1.930 1.00 94.19 85 LEU A N 1
ATOM 670 C CA . LEU A 1 85 ? -0.814 -10.906 1.818 1.00 94.19 85 LEU A CA 1
ATOM 671 C C . LEU A 1 85 ? -0.150 -12.143 2.440 1.00 94.19 85 LEU A C 1
ATOM 673 O O . LEU A 1 85 ? -0.825 -13.059 2.890 1.00 94.19 85 LEU A O 1
ATOM 677 N N . LYS A 1 86 ? 1.182 -12.164 2.548 1.00 93.75 86 LYS A N 1
ATOM 678 C CA . LYS A 1 86 ? 1.900 -13.207 3.296 1.00 93.75 86 LYS A CA 1
ATOM 679 C C . LYS A 1 86 ? 1.845 -13.008 4.818 1.00 93.75 86 LYS A C 1
ATOM 681 O O . LYS A 1 86 ? 2.059 -13.951 5.572 1.00 93.75 86 LYS A O 1
ATOM 686 N N . THR A 1 87 ? 1.620 -11.773 5.256 1.00 92.25 87 THR A N 1
ATOM 687 C CA . THR A 1 87 ? 1.711 -11.324 6.651 1.00 92.25 87 THR A CA 1
ATOM 688 C C . THR A 1 87 ? 0.339 -11.232 7.330 1.00 92.25 87 THR A C 1
ATOM 690 O O . THR A 1 87 ? 0.216 -11.567 8.505 1.00 92.25 87 THR A O 1
ATOM 693 N N . ILE A 1 88 ? -0.669 -10.781 6.587 1.00 94.81 88 ILE A N 1
ATOM 694 C CA . ILE A 1 88 ? -2.068 -10.583 6.981 1.00 94.81 88 ILE A CA 1
ATOM 695 C C . ILE A 1 88 ? -2.983 -11.124 5.862 1.00 94.81 88 ILE A C 1
ATOM 697 O O . ILE A 1 88 ? -3.651 -10.347 5.188 1.00 94.81 88 ILE A O 1
ATOM 701 N N . PRO A 1 89 ? -2.986 -12.447 5.610 1.00 94.56 89 PRO A N 1
ATOM 702 C CA . PRO A 1 89 ? -3.621 -13.046 4.427 1.00 94.56 89 PRO A CA 1
ATOM 703 C C . PRO A 1 89 ? -5.130 -12.798 4.322 1.00 94.56 89 PRO A C 1
ATOM 705 O O . PRO A 1 89 ? -5.656 -12.733 3.218 1.00 94.56 89 PRO A O 1
ATOM 708 N N . ASP A 1 90 ? -5.813 -12.621 5.453 1.00 94.94 90 ASP A N 1
ATOM 709 C CA . ASP A 1 90 ? -7.269 -12.453 5.502 1.00 94.94 90 ASP A CA 1
ATOM 710 C C . ASP A 1 90 ? -7.717 -10.980 5.438 1.00 94.94 90 ASP A C 1
ATOM 712 O O . ASP A 1 90 ? -8.905 -10.683 5.589 1.00 94.94 90 ASP A O 1
ATOM 716 N N . VAL A 1 91 ? -6.785 -10.032 5.257 1.00 96.62 91 VAL A N 1
ATOM 717 C CA . VAL A 1 91 ? -7.133 -8.606 5.193 1.00 96.62 91 VAL A CA 1
ATOM 718 C C . VAL A 1 91 ? -7.923 -8.309 3.910 1.00 96.62 91 VAL A C 1
ATOM 720 O O . VAL A 1 91 ? -7.470 -8.641 2.811 1.00 96.62 91 VAL A O 1
ATOM 723 N N . PRO A 1 92 ? -9.093 -7.652 3.990 1.00 97.31 92 PRO A N 1
ATOM 724 C CA . PRO A 1 92 ? -9.813 -7.249 2.794 1.00 97.31 92 PRO A CA 1
ATOM 725 C C . PRO A 1 92 ? -9.031 -6.169 2.037 1.00 97.31 92 PRO A C 1
ATOM 727 O O . PRO A 1 92 ? -8.584 -5.175 2.617 1.00 97.31 92 PRO A O 1
ATOM 730 N N . VAL A 1 93 ? -8.925 -6.339 0.718 1.00 97.69 93 VAL A N 1
ATOM 731 C CA . VAL A 1 93 ? -8.414 -5.318 -0.204 1.00 97.69 93 VAL A CA 1
ATOM 732 C C . VAL A 1 93 ? -9.595 -4.702 -0.945 1.00 97.69 93 VAL A C 1
ATOM 734 O O . VAL A 1 93 ? -10.342 -5.396 -1.635 1.00 97.69 93 VAL A O 1
ATOM 737 N N . VAL A 1 94 ? -9.780 -3.394 -0.796 1.00 98.06 94 VAL A N 1
ATOM 738 C CA . VAL A 1 94 ? -10.869 -2.629 -1.413 1.00 98.06 94 VAL A CA 1
ATOM 739 C C . VAL A 1 94 ? -10.258 -1.542 -2.281 1.00 98.06 94 VAL A C 1
ATOM 741 O O . VAL A 1 94 ? -9.313 -0.877 -1.872 1.00 98.06 94 VAL A O 1
ATOM 744 N N . GLY A 1 95 ? -10.792 -1.324 -3.478 1.00 97.75 95 GLY A N 1
ATOM 745 C CA . GLY A 1 95 ? -10.263 -0.293 -4.359 1.00 97.75 95 GLY A CA 1
ATOM 746 C C . GLY A 1 95 ? -11.087 -0.072 -5.613 1.00 97.75 95 GLY A C 1
ATOM 747 O O . GLY A 1 95 ? -12.157 -0.659 -5.785 1.00 97.75 95 GLY A O 1
ATOM 748 N N . SER A 1 96 ? -10.573 0.781 -6.499 1.00 98.19 96 SER A N 1
ATOM 749 C CA . SER A 1 96 ? -11.120 0.923 -7.853 1.00 98.19 96 SER A CA 1
ATOM 750 C C . SER A 1 96 ? -11.069 -0.416 -8.610 1.00 98.19 96 SER A C 1
ATOM 752 O O . SER A 1 96 ? -10.255 -1.276 -8.262 1.00 98.19 96 SER A O 1
ATOM 754 N N . PRO A 1 97 ? -11.893 -0.623 -9.659 1.00 98.25 97 PRO A N 1
ATOM 755 C CA . PRO A 1 97 ? -11.895 -1.880 -10.412 1.00 98.25 97 PRO A CA 1
ATOM 756 C C . PRO A 1 97 ? -10.497 -2.322 -10.870 1.00 98.25 97 PRO A C 1
ATOM 758 O O . PRO A 1 97 ? -10.114 -3.459 -10.624 1.00 98.25 97 PRO A O 1
ATOM 761 N N . ALA A 1 98 ? -9.699 -1.394 -11.410 1.00 98.25 98 ALA A N 1
ATOM 762 C CA . ALA A 1 98 ? -8.327 -1.670 -11.836 1.00 98.25 98 ALA A CA 1
ATOM 763 C C . ALA A 1 98 ? -7.409 -2.090 -10.673 1.00 98.25 98 ALA A C 1
ATOM 765 O O . ALA A 1 98 ? -6.605 -3.004 -10.819 1.00 98.25 98 ALA A O 1
ATOM 766 N N . ALA A 1 99 ? -7.536 -1.459 -9.502 1.00 98.00 99 ALA A N 1
ATOM 767 C CA . ALA A 1 99 ? -6.755 -1.839 -8.328 1.00 98.00 99 ALA A CA 1
ATOM 768 C C . ALA A 1 99 ? -7.157 -3.216 -7.778 1.00 98.00 99 ALA A C 1
ATOM 770 O O . ALA A 1 99 ? -6.307 -4.007 -7.369 1.00 98.00 99 ALA A O 1
ATOM 771 N N . ALA A 1 100 ? -8.458 -3.518 -7.799 1.00 95.56 100 ALA A N 1
ATOM 772 C CA . ALA A 1 100 ? -8.970 -4.826 -7.415 1.00 95.56 100 ALA A CA 1
ATOM 773 C C . ALA A 1 100 ? -8.461 -5.930 -8.356 1.00 95.56 100 ALA A C 1
ATOM 775 O O . ALA A 1 100 ? -8.157 -7.024 -7.888 1.00 95.56 100 ALA A O 1
ATOM 776 N N . ASP A 1 101 ? -8.318 -5.652 -9.654 1.00 97.94 101 ASP A N 1
ATOM 777 C CA . ASP A 1 101 ? -7.754 -6.606 -10.616 1.00 97.94 101 ASP A CA 1
ATOM 778 C C . ASP A 1 101 ? -6.276 -6.909 -10.335 1.00 97.94 101 ASP A C 1
ATOM 780 O O . ASP A 1 101 ? -5.881 -8.075 -10.387 1.00 97.94 101 ASP A O 1
ATOM 784 N N . VAL A 1 102 ? -5.482 -5.904 -9.939 1.00 98.00 102 VAL A N 1
ATOM 785 C CA . VAL A 1 102 ? -4.100 -6.122 -9.472 1.00 98.00 102 VAL A CA 1
ATOM 786 C C . VAL A 1 102 ? -4.084 -7.063 -8.269 1.00 98.00 102 VAL A C 1
ATOM 788 O O . VAL A 1 102 ? -3.352 -8.049 -8.284 1.00 98.00 102 VAL A O 1
ATOM 791 N N . ALA A 1 103 ? -4.905 -6.794 -7.248 1.00 96.00 103 ALA A N 1
ATOM 792 C CA . ALA A 1 103 ? -4.955 -7.612 -6.037 1.00 96.00 103 ALA A CA 1
ATOM 793 C C . ALA A 1 103 ? -5.404 -9.056 -6.323 1.00 96.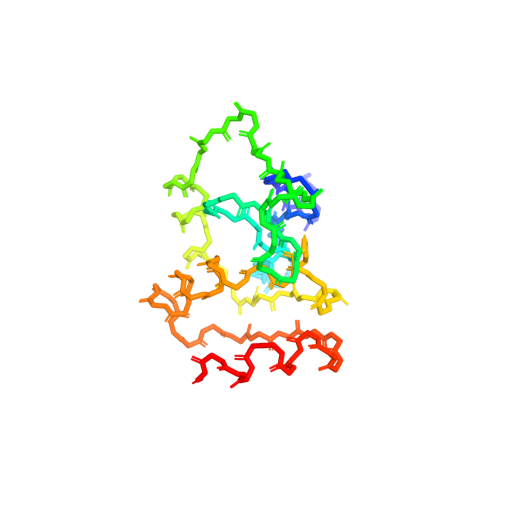00 103 ALA A C 1
ATOM 795 O O . ALA A 1 103 ? -4.735 -9.987 -5.890 1.00 96.00 103 ALA A O 1
ATOM 796 N N . ARG A 1 104 ? -6.465 -9.255 -7.121 1.00 95.88 104 ARG A N 1
ATOM 797 C CA . ARG A 1 104 ? -6.940 -10.592 -7.539 1.00 95.88 104 ARG A CA 1
ATOM 798 C C . ARG A 1 104 ? -5.884 -11.387 -8.301 1.00 95.88 104 ARG A C 1
ATOM 800 O O . ARG A 1 104 ? -5.853 -12.610 -8.210 1.00 95.88 104 ARG A O 1
ATOM 807 N N . GLY A 1 105 ? -5.024 -10.708 -9.059 1.00 96.69 105 GLY A N 1
ATOM 808 C CA . GLY A 1 105 ? -3.906 -11.339 -9.759 1.00 96.69 105 GLY A CA 1
ATOM 809 C C . GLY A 1 105 ? -2.844 -11.940 -8.830 1.00 96.69 105 GLY A C 1
ATOM 810 O O . GLY A 1 105 ? -1.975 -12.670 -9.305 1.00 96.69 105 GLY A O 1
ATOM 811 N N . LEU A 1 106 ? -2.889 -11.646 -7.525 1.00 95.38 106 LEU A N 1
ATOM 812 C CA . LEU A 1 106 ? -1.929 -12.133 -6.531 1.00 95.38 106 LEU A CA 1
ATOM 813 C C . LEU A 1 106 ? -2.399 -13.381 -5.765 1.00 95.38 106 LEU A C 1
ATOM 815 O O . LEU A 1 106 ? -1.590 -13.939 -5.020 1.00 95.38 106 LEU A O 1
ATOM 819 N N . GLY A 1 107 ? -3.632 -13.845 -6.000 1.00 82.00 107 GLY A N 1
ATOM 820 C CA . GLY A 1 107 ? -4.282 -14.938 -5.261 1.00 82.00 107 GLY A CA 1
ATOM 821 C C . GLY A 1 107 ? -5.194 -14.438 -4.152 1.00 82.00 107 GLY A C 1
ATOM 822 O O . GLY A 1 107 ? -5.611 -15.305 -3.356 1.00 82.00 107 GLY A O 1
#